Protein AF-A0A932MZW9-F1 (afdb_monomer_lite)

Structure (mmCIF, N/CA/C/O backbone):
data_AF-A0A932MZW9-F1
#
_entry.id   AF-A0A932MZW9-F1
#
loop_
_atom_site.group_PDB
_atom_site.id
_atom_site.type_symbol
_atom_site.label_atom_id
_atom_site.label_alt_id
_atom_site.label_comp_id
_atom_site.label_asym_id
_atom_site.label_entity_id
_atom_site.label_seq_id
_atom_site.pdbx_PDB_ins_code
_atom_site.Cartn_x
_atom_site.Cartn_y
_atom_site.Cartn_z
_atom_site.occupancy
_atom_site.B_iso_or_equiv
_atom_site.auth_seq_id
_atom_site.auth_comp_id
_atom_site.auth_asym_id
_atom_site.auth_atom_id
_atom_site.pdbx_PDB_model_num
ATOM 1 N N . MET A 1 1 ? -4.857 18.210 40.546 1.00 58.78 1 MET A N 1
ATOM 2 C CA . MET A 1 1 ? -5.238 16.961 39.865 1.00 58.78 1 MET A CA 1
ATOM 3 C C . MET A 1 1 ? -4.064 16.018 39.912 1.00 58.78 1 MET A C 1
ATOM 5 O O . MET A 1 1 ? -2.959 16.427 39.569 1.00 58.78 1 MET A O 1
ATOM 9 N N . SER A 1 2 ? -4.296 14.795 40.365 1.00 84.56 2 SER A N 1
ATOM 10 C CA . SER A 1 2 ? -3.308 13.723 40.266 1.00 84.56 2 SER A CA 1
ATOM 11 C C . SER A 1 2 ? -3.224 13.228 38.819 1.00 84.56 2 SER A C 1
ATOM 13 O O . SER A 1 2 ? -4.209 13.256 38.079 1.00 84.56 2 SER A O 1
ATOM 15 N N . THR A 1 3 ? -2.059 12.727 38.413 1.00 82.31 3 THR A N 1
ATOM 16 C CA . THR A 1 3 ? -1.872 12.026 37.131 1.00 82.31 3 THR A CA 1
ATOM 17 C C . THR A 1 3 ? -2.853 10.860 36.964 1.00 82.31 3 THR A C 1
ATOM 19 O O . THR A 1 3 ? -3.284 10.565 35.850 1.00 82.31 3 THR A O 1
ATOM 22 N N . ILE A 1 4 ? -3.277 10.250 38.074 1.00 88.19 4 ILE A N 1
ATOM 23 C CA . ILE A 1 4 ? -4.287 9.185 38.110 1.00 88.19 4 ILE A CA 1
ATOM 24 C C . ILE A 1 4 ? -5.663 9.711 37.680 1.00 88.19 4 ILE A C 1
ATOM 26 O O . ILE A 1 4 ? -6.333 9.089 36.862 1.00 88.19 4 ILE A O 1
ATOM 30 N N . GLU A 1 5 ? -6.069 10.882 38.173 1.00 84.44 5 GLU A N 1
ATOM 31 C CA . GLU A 1 5 ? -7.364 11.491 37.835 1.00 84.44 5 GLU A CA 1
ATOM 32 C C . GLU A 1 5 ? -7.419 11.903 36.360 1.00 84.44 5 GLU A C 1
ATOM 34 O O . GLU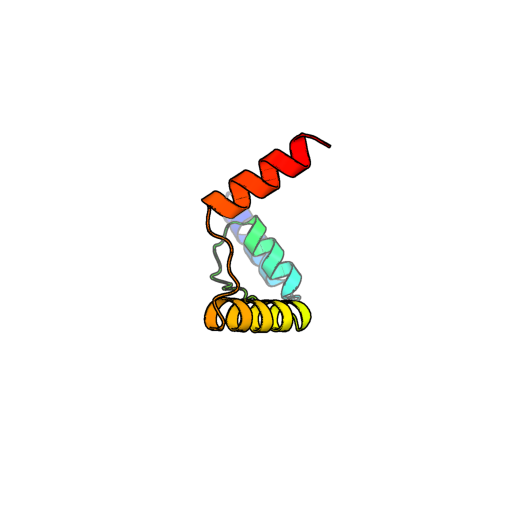 A 1 5 ? -8.432 11.706 35.689 1.00 84.44 5 GLU A O 1
ATOM 39 N N . LEU A 1 6 ? -6.306 12.430 35.837 1.00 84.31 6 LEU A N 1
ATOM 40 C CA . LEU A 1 6 ? -6.158 12.763 34.419 1.00 84.31 6 LEU A CA 1
ATOM 41 C C . LEU A 1 6 ? -6.291 11.522 33.532 1.00 84.31 6 LEU A C 1
ATOM 43 O O . LEU A 1 6 ? -7.030 11.553 32.547 1.00 84.31 6 LEU A O 1
ATOM 47 N N . LYS A 1 7 ? -5.639 10.417 33.912 1.00 85.00 7 LYS A N 1
ATOM 48 C CA . LYS A 1 7 ? -5.746 9.138 33.200 1.00 85.00 7 LYS A CA 1
ATOM 49 C C . LYS A 1 7 ? -7.181 8.610 33.201 1.00 85.00 7 LYS A C 1
ATOM 51 O O . LYS A 1 7 ? -7.681 8.217 32.151 1.00 85.00 7 LYS A O 1
ATOM 56 N N . GLN A 1 8 ? -7.854 8.636 34.352 1.00 89.19 8 GLN A N 1
ATOM 57 C CA . GLN A 1 8 ? -9.243 8.186 34.472 1.00 89.19 8 GLN A CA 1
ATOM 58 C C . GLN A 1 8 ? -10.166 8.990 33.550 1.00 89.19 8 GLN A C 1
ATOM 60 O O . GLN A 1 8 ? -10.970 8.420 32.816 1.00 89.19 8 GLN A O 1
ATOM 65 N N . ARG A 1 9 ? -10.000 10.319 33.543 1.00 87.50 9 ARG A N 1
ATOM 66 C CA . ARG A 1 9 ? -10.794 11.221 32.707 1.00 87.50 9 ARG A CA 1
ATOM 67 C C . ARG A 1 9 ? -10.570 10.958 31.222 1.00 87.50 9 ARG A C 1
ATOM 69 O O . ARG A 1 9 ? -11.544 10.926 30.481 1.00 87.50 9 ARG A O 1
ATOM 76 N N . LEU A 1 10 ? -9.323 10.746 30.799 1.00 85.50 10 LEU A N 1
ATOM 77 C CA . LEU A 1 10 ? -9.001 10.430 29.406 1.00 85.50 10 LEU A CA 1
ATOM 78 C C . LEU A 1 10 ? -9.685 9.133 28.950 1.00 85.50 10 LEU A C 1
ATOM 80 O O . LEU A 1 10 ? -10.319 9.121 27.900 1.00 85.50 10 LEU A O 1
ATOM 84 N N . ILE A 1 11 ? -9.634 8.076 29.768 1.00 87.44 11 ILE A N 1
ATOM 85 C CA . ILE A 1 11 ? -10.299 6.795 29.473 1.00 87.44 11 ILE A CA 1
ATOM 86 C C . ILE A 1 11 ? -11.809 6.991 29.313 1.00 87.44 11 ILE A C 1
ATOM 88 O O . ILE A 1 11 ? -12.386 6.519 28.337 1.00 87.44 11 ILE A O 1
ATOM 92 N N . THR A 1 12 ? -12.447 7.721 30.231 1.00 90.62 12 THR A N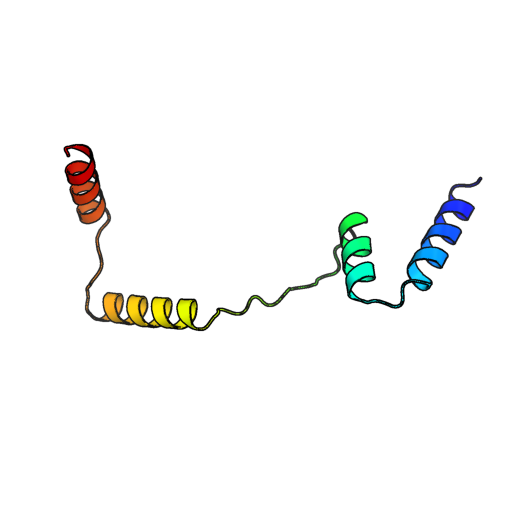 1
ATOM 93 C CA . THR A 1 12 ? -13.886 7.999 30.143 1.00 90.62 12 THR A CA 1
ATOM 94 C C . THR A 1 12 ? -14.239 8.785 28.882 1.00 90.62 12 THR A C 1
ATOM 96 O O . THR A 1 12 ? -15.251 8.493 28.262 1.00 90.62 12 THR A O 1
ATOM 99 N N . GLN A 1 13 ? -13.419 9.758 28.472 1.00 86.56 13 GLN A N 1
ATOM 100 C CA . GLN A 1 13 ? -13.664 10.509 27.235 1.00 86.56 13 GLN A CA 1
ATOM 101 C C . GLN A 1 13 ? -13.570 9.612 25.996 1.00 86.56 13 GLN A C 1
ATOM 103 O O . GLN A 1 13 ? -14.444 9.689 25.142 1.00 86.56 13 GLN A O 1
ATOM 108 N N . ILE A 1 14 ? -12.569 8.728 25.926 1.00 86.50 14 ILE A N 1
ATOM 109 C CA . ILE A 1 14 ? -12.410 7.782 24.810 1.00 86.50 14 ILE A CA 1
ATOM 110 C C . ILE A 1 14 ? -13.598 6.811 24.740 1.00 86.50 14 ILE A C 1
ATOM 112 O O . ILE A 1 14 ? -14.113 6.551 23.659 1.00 86.50 14 ILE A O 1
ATOM 116 N N . GLN A 1 15 ? -14.087 6.324 25.885 1.00 87.06 15 GLN A N 1
ATOM 117 C CA . GLN A 1 15 ? -15.242 5.414 25.951 1.00 87.06 15 GLN A CA 1
ATOM 118 C C . GLN A 1 15 ? -16.565 6.041 25.488 1.00 87.06 15 GLN A C 1
ATOM 120 O O . GLN A 1 15 ? -17.489 5.308 25.146 1.00 87.06 15 GLN A O 1
ATOM 125 N N . LEU A 1 16 ? -16.672 7.371 25.488 1.00 90.62 16 LEU A N 1
ATOM 126 C CA . LEU A 1 16 ? -17.856 8.093 25.010 1.00 90.62 16 LEU A CA 1
ATOM 127 C C . LEU A 1 16 ? -17.843 8.315 23.488 1.00 90.62 16 LEU A C 1
ATOM 129 O O . LEU A 1 16 ? -18.821 8.820 22.937 1.00 90.62 16 LEU A O 1
ATOM 133 N N . ILE A 1 17 ? -16.750 7.971 22.800 1.00 88.56 17 ILE A N 1
ATOM 134 C CA . ILE A 1 17 ? -16.640 8.096 21.346 1.00 88.56 17 ILE A CA 1
ATOM 135 C C . ILE A 1 17 ? -17.303 6.875 20.702 1.00 88.56 17 ILE A C 1
ATOM 137 O O . ILE A 1 17 ? -16.738 5.787 20.669 1.00 88.56 17 ILE A O 1
ATOM 141 N N . GLU A 1 18 ? -18.509 7.061 20.169 1.00 84.69 18 GLU A N 1
ATOM 142 C CA . GLU A 1 18 ? -19.264 5.988 19.501 1.00 84.69 18 GLU A CA 1
ATOM 143 C C . GLU A 1 18 ? -18.876 5.800 18.028 1.00 84.69 18 GLU A C 1
ATOM 145 O O . GLU A 1 18 ? -19.107 4.737 17.450 1.00 84.69 18 GLU A O 1
ATOM 150 N N . LYS A 1 19 ? -18.301 6.830 17.395 1.00 88.00 19 LYS A N 1
ATOM 151 C CA . LYS A 1 19 ? -17.928 6.765 15.982 1.00 88.00 19 LYS A CA 1
ATOM 152 C C . LYS A 1 19 ? -16.514 6.213 15.801 1.00 88.00 19 LYS A C 1
ATOM 154 O O . LYS A 1 19 ? -15.551 6.746 16.349 1.00 88.00 19 LYS A O 1
ATOM 159 N N . VAL A 1 20 ? -16.411 5.157 14.998 1.00 82.69 20 VAL A N 1
ATOM 160 C CA . VAL A 1 20 ? -15.167 4.409 14.760 1.00 82.69 20 VAL A CA 1
ATOM 161 C C . VAL A 1 20 ? -14.089 5.264 14.084 1.00 82.69 20 VAL A C 1
ATOM 163 O O . VAL A 1 20 ? -12.926 5.152 14.446 1.00 82.69 20 VAL A O 1
ATOM 166 N N . ASP A 1 21 ? -14.467 6.158 13.170 1.00 81.56 21 ASP A N 1
ATOM 167 C CA . ASP A 1 21 ? -13.560 7.092 12.485 1.00 81.56 21 ASP A CA 1
ATOM 168 C C . ASP A 1 21 ? -12.853 8.045 13.464 1.00 81.56 21 ASP A C 1
ATOM 170 O O . ASP A 1 21 ? -11.632 8.190 13.430 1.00 81.56 21 ASP A O 1
ATOM 174 N N . ILE A 1 22 ? -13.607 8.627 14.400 1.00 85.12 22 ILE A N 1
ATOM 175 C CA . ILE A 1 22 ? -13.068 9.511 15.442 1.00 85.12 22 ILE A CA 1
ATOM 176 C C . ILE A 1 22 ? -12.165 8.725 16.401 1.00 85.12 22 ILE A C 1
ATOM 178 O O . ILE A 1 22 ? -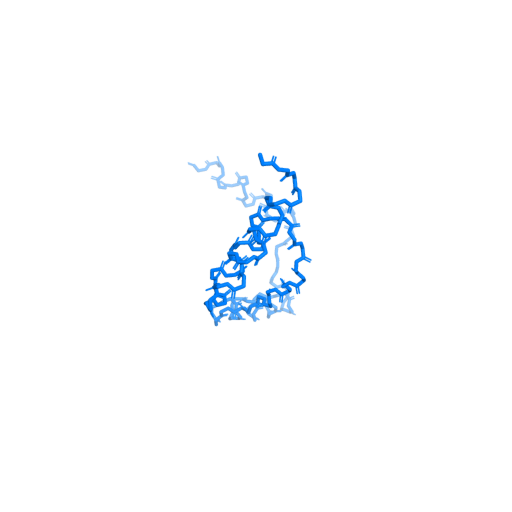11.136 9.234 16.843 1.00 85.12 22 ILE A O 1
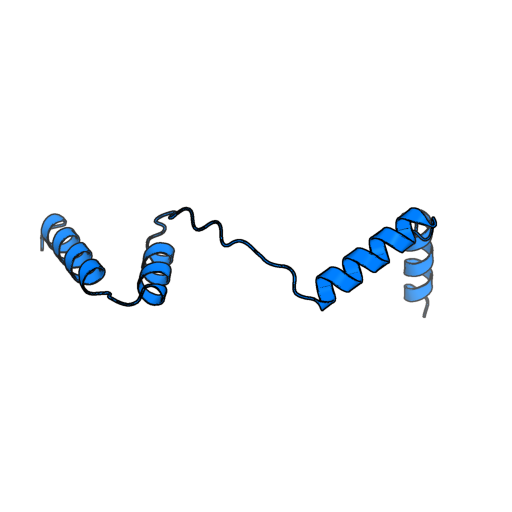ATOM 182 N N . LEU A 1 23 ? -12.524 7.481 16.725 1.00 83.94 23 LEU A N 1
ATOM 183 C CA . LEU A 1 23 ? -11.700 6.627 17.580 1.00 83.94 23 LEU A CA 1
ATOM 184 C C . LEU A 1 23 ? -10.370 6.250 16.901 1.00 83.94 23 LEU A C 1
ATOM 186 O O . LEU A 1 23 ? -9.337 6.208 17.571 1.00 83.94 23 LEU A O 1
ATOM 190 N N . GLU A 1 24 ? -10.378 6.031 15.584 1.00 78.94 24 GLU A N 1
ATOM 191 C CA . GLU A 1 24 ? -9.181 5.777 14.768 1.00 78.94 24 GLU A CA 1
ATOM 192 C C . GLU A 1 24 ? -8.252 7.007 14.764 1.00 78.94 24 GLU A C 1
ATOM 194 O O . GLU A 1 24 ? -7.048 6.883 14.993 1.00 78.94 24 GLU A O 1
ATOM 199 N N . ASP A 1 25 ? -8.809 8.213 14.599 1.00 80.00 25 ASP A N 1
ATOM 200 C CA . ASP A 1 25 ? -8.065 9.480 14.678 1.00 80.00 25 ASP A CA 1
ATOM 201 C C . ASP A 1 25 ? -7.447 9.726 16.059 1.00 80.00 25 ASP A C 1
ATOM 203 O O . ASP A 1 25 ? -6.279 10.110 16.166 1.00 80.00 25 ASP A O 1
ATOM 207 N N . VAL A 1 26 ? -8.211 9.487 17.127 1.00 83.75 26 VAL A N 1
ATOM 208 C CA . VAL A 1 26 ? -7.723 9.638 18.505 1.00 83.75 26 VAL A CA 1
ATOM 209 C C . VAL A 1 26 ? -6.632 8.611 18.804 1.00 83.75 26 VAL A C 1
ATOM 211 O O . VAL A 1 26 ? -5.631 8.958 19.426 1.00 83.75 26 VAL A O 1
ATOM 214 N N . SER A 1 27 ? -6.773 7.375 18.323 1.00 78.00 27 SER A N 1
ATOM 215 C CA . SER A 1 27 ? -5.745 6.334 18.466 1.00 78.00 27 SER A CA 1
ATOM 216 C C . SER A 1 27 ? -4.444 6.708 17.751 1.00 78.00 27 SER A C 1
ATOM 218 O O . SER A 1 27 ? -3.375 6.594 18.352 1.00 78.00 27 SER A O 1
ATOM 220 N N . ARG A 1 28 ? -4.535 7.246 16.523 1.00 79.19 28 ARG A N 1
ATOM 221 C CA . ARG A 1 28 ? -3.386 7.789 15.777 1.00 79.19 28 ARG A CA 1
ATOM 222 C C . ARG A 1 28 ? -2.688 8.921 16.527 1.00 79.19 28 ARG A C 1
ATOM 224 O O . ARG A 1 28 ? -1.466 8.926 16.619 1.00 79.19 28 ARG A O 1
ATOM 231 N N . LEU A 1 29 ? -3.456 9.872 17.064 1.00 82.25 29 LEU A N 1
ATOM 232 C CA . LEU A 1 29 ? -2.919 11.015 17.813 1.00 82.25 29 LEU A CA 1
ATOM 233 C C . LEU A 1 29 ? -2.198 10.581 19.095 1.00 82.25 29 LEU A C 1
ATOM 235 O O . LEU A 1 29 ? -1.255 11.237 19.529 1.00 82.25 29 LEU A O 1
ATOM 239 N N . LEU A 1 30 ? -2.663 9.495 19.711 1.00 81.75 30 LEU A N 1
ATOM 240 C CA . LEU A 1 30 ? -2.080 8.935 20.926 1.00 81.75 30 LEU A CA 1
ATOM 241 C C . LEU A 1 30 ? -0.913 7.976 20.648 1.00 81.75 30 LEU A C 1
ATOM 243 O O . LEU A 1 30 ? -0.434 7.359 21.598 1.00 81.75 30 LEU A O 1
ATOM 247 N N . GLU A 1 31 ? -0.480 7.842 19.386 1.00 70.12 31 GLU A N 1
ATOM 248 C CA . GLU A 1 31 ? 0.579 6.918 18.943 1.00 70.12 31 GLU A CA 1
ATOM 249 C C . GLU A 1 31 ? 0.363 5.483 19.457 1.00 70.12 31 GLU A C 1
ATOM 251 O O . GLU A 1 31 ? 1.297 4.704 19.646 1.00 70.12 31 GLU A O 1
ATOM 256 N N . VAL A 1 32 ? -0.897 5.121 19.715 1.00 68.12 32 VAL A N 1
ATOM 257 C CA . VAL A 1 32 ? -1.259 3.747 20.022 1.00 68.12 32 VAL A CA 1
ATOM 258 C C . VAL A 1 32 ? -1.273 3.057 18.674 1.00 68.12 32 VAL A C 1
ATOM 260 O O . VAL A 1 32 ? -2.240 3.203 17.928 1.00 68.12 32 VAL A O 1
ATOM 263 N N . ASP A 1 33 ? -0.181 2.360 18.354 1.00 53.19 33 ASP A N 1
ATOM 264 C CA . ASP A 1 33 ? -0.075 1.486 17.185 1.00 53.19 33 ASP A CA 1
ATOM 265 C C . ASP A 1 33 ? -1.139 0.384 17.288 1.00 53.19 33 ASP A C 1
ATOM 267 O O . ASP A 1 33 ? -0.894 -0.748 17.714 1.00 53.19 33 ASP A O 1
ATOM 271 N N . LEU A 1 34 ? -2.371 0.727 16.926 1.00 56.56 34 LEU A N 1
ATOM 272 C CA . LEU A 1 34 ? -3.364 -0.243 16.532 1.00 56.56 34 LEU A CA 1
ATOM 273 C C . LEU A 1 34 ? -2.889 -0.766 15.176 1.00 56.56 34 LEU A C 1
ATOM 275 O O . LEU A 1 34 ? -2.641 0.042 14.278 1.00 56.56 34 LEU A O 1
ATOM 279 N N . PRO A 1 35 ? -2.710 -2.086 15.007 1.00 53.56 35 PRO A N 1
ATOM 280 C CA . PRO A 1 35 ? -2.338 -2.663 13.728 1.00 53.56 35 PRO A CA 1
ATOM 281 C C . PRO A 1 35 ? -3.531 -2.584 12.769 1.00 53.56 35 PRO A C 1
ATOM 283 O O . PRO A 1 35 ? -4.115 -3.595 12.389 1.00 53.56 35 PRO A O 1
ATOM 286 N N . ASP A 1 36 ? -3.878 -1.376 12.342 1.00 55.16 36 ASP A N 1
ATOM 287 C CA . ASP A 1 36 ? -4.689 -1.152 11.164 1.00 55.16 36 ASP A CA 1
ATOM 288 C C . ASP A 1 36 ? -3.757 -1.315 9.967 1.00 55.16 36 ASP A C 1
ATOM 290 O O . ASP A 1 36 ? -3.249 -0.355 9.383 1.00 55.16 36 ASP A O 1
ATOM 294 N N . GLN A 1 37 ? -3.517 -2.572 9.579 1.00 57.00 37 GLN A N 1
ATOM 295 C CA . GLN A 1 37 ? -3.129 -2.867 8.204 1.00 57.00 37 GLN A CA 1
ATOM 296 C C . GLN A 1 37 ? -4.293 -2.428 7.315 1.00 57.00 37 GLN A C 1
ATOM 298 O O . GLN A 1 37 ? -5.176 -3.210 6.965 1.00 57.00 37 GLN A O 1
ATOM 303 N N . LYS A 1 38 ? -4.318 -1.140 6.975 1.00 62.12 38 LYS A N 1
ATOM 304 C CA . LYS A 1 38 ? -5.248 -0.581 6.007 1.00 62.12 38 LYS A CA 1
ATOM 305 C C . LYS A 1 38 ? -4.913 -1.246 4.677 1.00 62.12 38 LYS A C 1
ATOM 307 O O . LYS A 1 38 ? -3.915 -0.914 4.042 1.00 62.12 38 LYS A O 1
ATOM 312 N N . ILE A 1 39 ? -5.690 -2.266 4.314 1.00 72.38 39 ILE A N 1
ATOM 313 C CA . ILE A 1 39 ? -5.499 -3.007 3.069 1.00 72.38 39 ILE A CA 1
ATOM 314 C C . ILE A 1 39 ? -5.716 -2.012 1.932 1.00 72.38 39 ILE A C 1
ATOM 316 O O . ILE A 1 39 ? -6.827 -1.525 1.719 1.00 72.38 39 ILE A O 1
ATOM 320 N N . LEU A 1 40 ? -4.635 -1.669 1.237 1.00 82.00 40 LEU A N 1
ATOM 321 C CA . LEU A 1 40 ? -4.684 -0.789 0.081 1.00 82.00 40 LEU A CA 1
ATOM 322 C C . LEU A 1 40 ? -5.172 -1.596 -1.119 1.00 82.00 40 LEU A C 1
ATOM 324 O O . LEU A 1 40 ? -4.556 -2.588 -1.510 1.00 82.00 40 LEU A O 1
ATOM 328 N N . TYR A 1 41 ? -6.281 -1.157 -1.706 1.00 86.44 41 TYR A N 1
ATOM 329 C CA . TYR A 1 41 ? -6.804 -1.723 -2.940 1.00 86.44 41 TYR A CA 1
ATOM 330 C C . TYR A 1 41 ? -6.403 -0.841 -4.113 1.00 86.44 41 TYR A C 1
ATOM 332 O O . TYR A 1 41 ? -6.522 0.382 -4.053 1.00 86.44 41 TYR A O 1
ATOM 340 N N . LEU A 1 42 ? -5.964 -1.478 -5.194 1.00 91.44 42 LEU A N 1
ATOM 341 C CA . LEU A 1 42 ? -5.761 -0.795 -6.463 1.00 91.44 42 LEU A CA 1
ATOM 342 C C . LEU A 1 42 ? -7.120 -0.413 -7.054 1.00 91.44 42 LEU A C 1
ATOM 344 O O . LEU A 1 42 ? -8.053 -1.227 -7.049 1.00 91.44 42 LEU A O 1
ATOM 348 N N . ASN A 1 43 ? -7.217 0.797 -7.595 1.00 93.69 43 ASN A N 1
ATOM 349 C CA . ASN A 1 43 ? -8.358 1.184 -8.419 1.00 93.69 43 ASN A CA 1
ATOM 350 C C . ASN A 1 43 ? -8.276 0.499 -9.801 1.00 93.69 43 ASN A C 1
ATOM 352 O O . ASN A 1 43 ? -7.290 -0.167 -10.132 1.00 93.69 43 ASN A O 1
ATOM 356 N N . ASP A 1 44 ? -9.331 0.610 -10.603 1.00 95.50 44 ASP A N 1
ATOM 357 C CA . ASP A 1 44 ? -9.400 -0.123 -11.872 1.00 95.50 44 ASP A CA 1
ATOM 358 C C . ASP A 1 44 ? -8.414 0.407 -12.923 1.00 95.50 44 ASP A C 1
ATOM 360 O O . ASP A 1 44 ? -7.831 -0.385 -13.661 1.00 95.50 44 ASP A O 1
ATOM 364 N N . GLU A 1 45 ? -8.135 1.711 -12.913 1.00 96.00 45 GLU A N 1
ATOM 365 C CA . GLU A 1 45 ? -7.111 2.336 -13.758 1.00 96.00 45 GLU A CA 1
ATOM 366 C C . GLU A 1 45 ? -5.714 1.773 -13.452 1.00 96.00 45 GLU A C 1
ATOM 368 O O . GLU A 1 45 ? -4.997 1.325 -14.344 1.00 96.00 45 GLU A O 1
ATOM 373 N N . GLN A 1 46 ? -5.350 1.684 -12.174 1.00 95.00 46 GLN A N 1
ATOM 374 C CA . GLN A 1 46 ? -4.080 1.119 -11.723 1.00 95.00 46 GLN A CA 1
ATOM 375 C C . GLN A 1 46 ? -3.949 -0.356 -12.108 1.00 95.00 46 GLN A C 1
ATOM 377 O O . GLN A 1 46 ? -2.884 -0.786 -12.551 1.00 95.00 46 GLN A O 1
ATOM 382 N N . LYS A 1 47 ? -5.022 -1.147 -11.974 1.00 96.50 47 LYS A N 1
ATOM 383 C CA . LYS A 1 47 ? -5.018 -2.553 -12.413 1.00 96.50 47 LYS A CA 1
ATOM 384 C C . LYS A 1 47 ? -4.802 -2.667 -13.920 1.00 96.50 47 LYS A C 1
ATOM 386 O O . LYS A 1 47 ? -4.060 -3.551 -14.348 1.00 96.50 47 LYS A O 1
ATOM 391 N N . GLN A 1 48 ? -5.427 -1.791 -14.706 1.00 96.31 48 GLN A N 1
ATOM 392 C CA . GLN A 1 48 ? -5.274 -1.769 -16.157 1.00 96.31 48 GLN A CA 1
ATOM 393 C C . GLN A 1 48 ? -3.834 -1.428 -16.558 1.00 96.31 48 GLN A C 1
ATOM 395 O O . GLN A 1 48 ? -3.231 -2.190 -17.312 1.00 96.31 48 GLN A O 1
ATOM 400 N N . ILE A 1 49 ? -3.257 -0.369 -15.981 1.00 95.06 49 ILE A N 1
ATOM 401 C CA . ILE A 1 49 ? -1.864 0.039 -16.226 1.00 95.06 49 ILE A CA 1
ATOM 402 C C . ILE A 1 49 ? -0.895 -1.097 -15.868 1.00 95.06 49 ILE A C 1
ATOM 404 O O . ILE A 1 49 ? 0.000 -1.427 -16.641 1.00 95.06 49 ILE A O 1
ATOM 408 N N . ILE A 1 50 ? -1.098 -1.759 -14.724 1.00 95.00 50 ILE A N 1
ATOM 409 C CA . ILE A 1 50 ? -0.265 -2.900 -14.312 1.00 95.00 50 ILE A CA 1
ATOM 410 C C . ILE A 1 50 ? -0.404 -4.074 -15.288 1.00 95.00 50 ILE A C 1
ATOM 412 O O . ILE A 1 50 ? 0.585 -4.747 -15.582 1.00 95.00 50 ILE A O 1
ATOM 416 N N . SER A 1 51 ? -1.613 -4.349 -15.781 1.00 94.94 51 SER A N 1
ATOM 417 C CA . SER A 1 51 ? -1.841 -5.414 -16.762 1.00 94.94 51 SER A CA 1
ATOM 418 C C . SER A 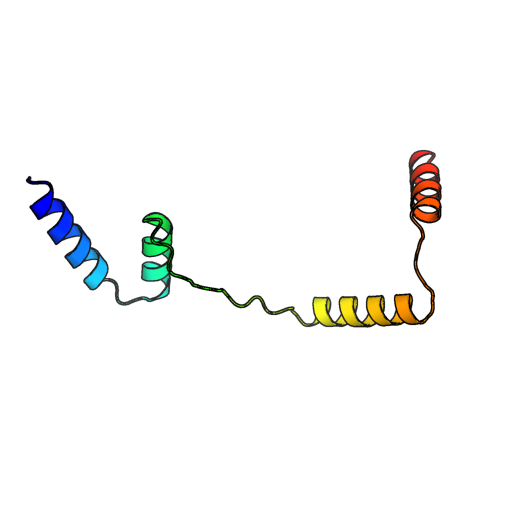1 51 ? -1.113 -5.132 -18.075 1.00 94.94 51 SER A C 1
ATOM 420 O O . SER A 1 51 ? -0.502 -6.039 -18.640 1.00 94.94 51 SER A O 1
ATOM 422 N N . GLU A 1 52 ? -1.159 -3.890 -18.547 1.00 94.44 52 GLU A N 1
ATOM 423 C CA . GLU A 1 52 ? -0.468 -3.460 -19.760 1.00 94.44 52 GLU A CA 1
ATOM 424 C C . GLU A 1 52 ? 1.052 -3.538 -19.597 1.00 94.44 52 GLU A C 1
ATOM 426 O O . GLU A 1 52 ? 1.716 -4.189 -20.402 1.00 94.44 52 GLU A O 1
ATOM 431 N N . ALA A 1 53 ? 1.597 -2.987 -18.510 1.00 92.75 53 ALA A N 1
ATOM 432 C CA . ALA A 1 53 ? 3.030 -3.041 -18.224 1.00 92.75 53 ALA A CA 1
ATOM 433 C C . ALA A 1 53 ? 3.548 -4.491 -18.156 1.00 92.75 53 ALA A C 1
ATOM 435 O O . ALA A 1 53 ? 4.610 -4.815 -18.686 1.00 92.75 53 ALA A O 1
ATOM 436 N N . ARG A 1 54 ? 2.774 -5.409 -17.559 1.00 94.00 54 ARG A N 1
ATOM 437 C CA . ARG A 1 54 ? 3.111 -6.843 -17.544 1.00 94.00 54 ARG A CA 1
ATOM 438 C C . ARG A 1 54 ? 3.134 -7.451 -18.946 1.00 94.00 54 ARG A C 1
ATOM 440 O O . ARG A 1 54 ? 4.015 -8.261 -19.234 1.00 94.00 54 ARG A O 1
ATOM 447 N N . ALA A 1 55 ? 2.189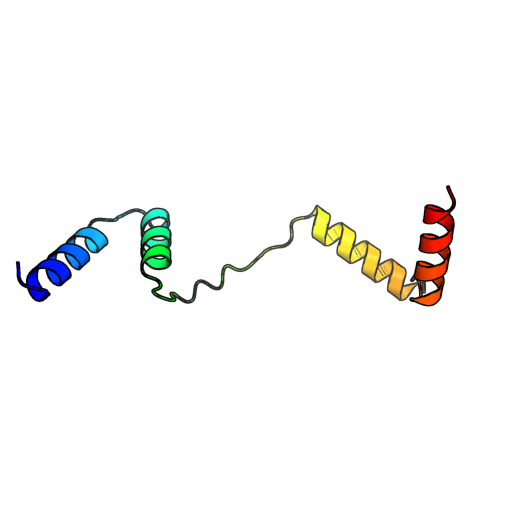 -7.074 -19.807 1.00 94.50 55 ALA A N 1
ATOM 448 C CA . ALA A 1 55 ? 2.156 -7.530 -21.192 1.00 94.50 55 ALA A CA 1
ATOM 449 C C . ALA A 1 55 ? 3.360 -6.995 -21.985 1.00 94.50 55 ALA A C 1
ATOM 451 O O . ALA A 1 55 ? 4.026 -7.779 -22.660 1.00 94.50 55 ALA A O 1
ATOM 452 N N . GLN A 1 56 ? 3.693 -5.713 -21.831 1.00 92.50 56 GLN A N 1
ATOM 453 C CA . GLN A 1 56 ? 4.854 -5.077 -22.459 1.00 92.50 56 GLN A CA 1
ATOM 454 C C . GLN A 1 56 ? 6.159 -5.797 -22.084 1.00 92.50 56 GLN A C 1
ATOM 456 O O . GLN A 1 56 ? 6.886 -6.244 -22.970 1.00 92.50 56 GLN A O 1
ATOM 461 N N . ILE A 1 57 ? 6.386 -6.056 -20.790 1.00 90.31 57 ILE A N 1
ATOM 462 C CA . ILE A 1 57 ? 7.558 -6.815 -20.317 1.00 90.31 57 ILE A CA 1
ATOM 463 C C . ILE A 1 57 ? 7.607 -8.211 -20.951 1.00 90.31 57 ILE A C 1
ATOM 465 O O . ILE A 1 57 ? 8.657 -8.638 -21.428 1.00 90.31 57 ILE A O 1
ATOM 469 N N . SER A 1 58 ? 6.474 -8.924 -21.001 1.00 90.88 58 SER A N 1
ATOM 470 C CA . SER A 1 58 ? 6.420 -10.269 -21.598 1.00 90.88 58 SER A CA 1
ATOM 471 C C . SER A 1 58 ? 6.719 -10.284 -23.101 1.00 90.88 58 SER A C 1
ATOM 473 O O . SER A 1 58 ? 7.211 -11.282 -23.622 1.00 90.88 58 SER A O 1
ATOM 475 N N . GLN A 1 59 ? 6.440 -9.177 -23.788 1.00 92.44 59 GLN A N 1
ATOM 476 C CA . GLN A 1 59 ? 6.686 -8.990 -25.216 1.00 92.44 59 GLN A CA 1
ATOM 477 C C . GLN A 1 59 ? 8.091 -8.441 -25.505 1.00 92.44 59 GLN A C 1
ATOM 479 O O . GLN A 1 59 ? 8.434 -8.245 -26.668 1.00 92.44 59 GLN A O 1
ATOM 484 N N . GLY A 1 60 ? 8.909 -8.202 -24.473 1.00 88.50 60 GLY A N 1
ATOM 485 C CA . GLY A 1 60 ? 10.228 -7.585 -24.617 1.00 88.50 60 GLY A CA 1
ATOM 486 C C . GLY A 1 60 ? 10.175 -6.078 -24.877 1.00 88.50 60 GLY A C 1
ATOM 487 O O . GLY A 1 60 ? 11.182 -5.494 -25.257 1.00 88.50 60 GLY A O 1
ATOM 488 N N . ILE A 1 61 ? 9.016 -5.448 -24.672 1.00 88.38 61 ILE A N 1
ATOM 489 C CA . ILE A 1 61 ? 8.825 -4.001 -24.763 1.00 88.38 61 ILE A CA 1
ATOM 490 C C . ILE A 1 61 ? 9.189 -3.421 -23.396 1.00 88.38 61 ILE A C 1
ATOM 492 O O . ILE A 1 61 ? 8.345 -3.239 -22.521 1.00 88.38 61 ILE A O 1
ATOM 496 N N . PHE A 1 62 ? 10.480 -3.210 -23.188 1.00 86.44 62 PHE A N 1
ATOM 497 C CA . PHE A 1 62 ? 11.022 -2.536 -22.019 1.00 86.44 62 PHE A CA 1
ATOM 498 C C . PHE A 1 62 ? 12.194 -1.668 -22.459 1.00 86.44 62 PHE A C 1
ATOM 500 O O . PHE A 1 62 ? 12.829 -1.942 -23.474 1.00 86.44 62 PHE A O 1
ATOM 507 N N . PHE A 1 63 ? 12.482 -0.640 -21.674 1.00 87.25 63 PHE A N 1
ATOM 508 C CA . PHE A 1 63 ? 13.675 0.170 -21.858 1.00 87.25 63 PHE A CA 1
ATOM 509 C C . PHE A 1 63 ? 14.759 -0.333 -20.911 1.00 87.25 63 PHE A C 1
ATOM 511 O O . PHE A 1 63 ? 14.483 -0.631 -19.742 1.00 87.25 63 PHE A O 1
ATOM 518 N N . SER A 1 64 ? 15.983 -0.463 -21.410 1.00 88.50 64 SER A N 1
ATOM 519 C CA . SER A 1 64 ? 17.146 -0.611 -20.542 1.00 88.50 64 SER A CA 1
ATOM 520 C C . SER A 1 64 ? 17.499 0.738 -19.914 1.00 88.50 64 SER A C 1
ATOM 522 O O . SER A 1 64 ? 17.061 1.790 -20.377 1.00 88.50 64 SER A O 1
ATOM 524 N N . ASN A 1 65 ? 18.314 0.723 -18.858 1.00 86.25 65 ASN A N 1
ATOM 525 C CA . ASN A 1 65 ? 18.813 1.970 -18.275 1.00 86.25 65 ASN A CA 1
ATOM 526 C C . ASN A 1 65 ? 19.538 2.842 -19.311 1.00 86.25 65 ASN A C 1
ATOM 528 O O . ASN A 1 65 ? 19.399 4.057 -19.267 1.00 86.25 65 ASN A O 1
ATOM 532 N N . GLU A 1 66 ? 20.278 2.221 -20.232 1.00 88.19 66 GLU A N 1
ATOM 533 C CA . GLU A 1 66 ? 21.025 2.918 -21.282 1.00 88.19 66 GLU A CA 1
ATOM 534 C C . GLU A 1 66 ? 20.071 3.601 -22.272 1.00 88.19 66 GLU A C 1
ATOM 536 O O . GLU A 1 66 ? 20.282 4.760 -22.620 1.00 88.19 66 GLU A O 1
ATOM 541 N N . ASP A 1 67 ? 18.976 2.931 -22.650 1.00 86.94 67 ASP A N 1
ATOM 542 C CA . ASP A 1 67 ? 17.952 3.514 -23.531 1.00 86.94 67 ASP A CA 1
ATOM 543 C C . ASP A 1 67 ? 17.280 4.731 -22.876 1.00 86.94 67 ASP A C 1
ATOM 545 O O . ASP A 1 67 ? 17.082 5.760 -23.517 1.00 86.94 67 ASP A O 1
ATOM 549 N N . VAL A 1 68 ? 16.971 4.637 -21.577 1.00 89.12 68 VAL A N 1
ATOM 550 C CA . VAL A 1 68 ? 16.355 5.742 -20.823 1.00 89.12 68 VAL A CA 1
ATOM 551 C C . VAL A 1 68 ? 17.314 6.926 -20.683 1.00 89.12 68 VAL A C 1
ATOM 553 O O . VAL A 1 68 ? 16.881 8.077 -20.748 1.00 89.12 68 VAL A O 1
ATOM 556 N N . GLU A 1 69 ? 18.606 6.671 -20.480 1.00 89.25 69 GLU A N 1
ATOM 557 C CA . GLU A 1 69 ? 19.620 7.721 -20.345 1.00 89.25 69 GLU A CA 1
ATOM 558 C C . GLU A 1 69 ? 19.797 8.501 -21.656 1.00 89.25 69 GLU A C 1
ATOM 560 O O . GLU A 1 69 ? 19.827 9.733 -21.631 1.00 89.25 69 GLU A O 1
ATOM 565 N N . ILE A 1 70 ? 19.797 7.804 -22.799 1.00 90.56 70 ILE A N 1
ATOM 566 C CA . ILE A 1 70 ? 19.849 8.421 -24.133 1.00 90.56 70 ILE A CA 1
ATOM 567 C C . ILE A 1 70 ? 18.608 9.286 -24.388 1.00 90.56 70 ILE A C 1
ATOM 569 O O . ILE A 1 70 ? 18.758 10.465 -24.713 1.00 90.56 70 ILE A O 1
ATOM 573 N N . ASP A 1 71 ? 17.401 8.753 -24.176 1.00 89.12 71 ASP A N 1
ATOM 574 C CA . ASP A 1 71 ? 16.147 9.506 -24.357 1.00 89.12 71 ASP A CA 1
ATOM 575 C C . ASP A 1 71 ? 16.107 10.762 -23.470 1.00 89.12 71 ASP A C 1
ATOM 577 O O . ASP A 1 71 ? 15.683 11.841 -23.893 1.00 89.12 71 ASP A O 1
ATOM 581 N N . THR A 1 72 ? 16.587 10.640 -22.229 1.00 88.31 72 THR A N 1
ATOM 582 C CA . THR A 1 72 ? 16.629 11.757 -21.277 1.00 88.31 72 THR A CA 1
ATOM 583 C C . THR A 1 72 ? 17.617 12.835 -21.727 1.00 88.31 72 THR A C 1
ATOM 585 O O . THR A 1 72 ? 17.326 14.028 -21.620 1.00 88.31 72 THR A O 1
ATOM 588 N N . GLU A 1 73 ? 18.783 12.441 -22.243 1.00 90.81 73 GLU A N 1
ATOM 589 C CA . GLU A 1 73 ? 19.744 13.378 -22.824 1.00 90.81 73 GLU A CA 1
ATOM 590 C C . GLU A 1 73 ? 19.209 14.084 -24.073 1.00 90.81 73 GLU A C 1
ATOM 592 O O . GLU A 1 73 ? 19.543 15.251 -24.292 1.00 90.81 73 GLU A O 1
ATOM 597 N N . GLU A 1 74 ? 18.435 13.391 -24.910 1.00 88.00 74 GLU A N 1
ATOM 598 C CA . GLU A 1 74 ? 17.809 13.979 -26.096 1.00 88.00 74 GLU A CA 1
ATOM 599 C C . GLU A 1 74 ? 16.750 15.014 -25.707 1.00 88.00 74 GLU A C 1
ATOM 601 O O . GLU A 1 74 ? 16.791 16.134 -26.214 1.00 88.00 74 GLU A O 1
ATOM 606 N N . TRP A 1 75 ? 15.897 14.707 -24.728 1.00 91.69 75 TRP A N 1
ATOM 607 C CA . TRP A 1 75 ? 14.925 15.658 -24.173 1.00 91.69 75 TRP A CA 1
ATOM 608 C C . TRP A 1 75 ? 15.566 16.924 -23.598 1.00 91.69 75 TRP A C 1
ATOM 610 O O . TRP A 1 75 ? 15.015 18.011 -23.726 1.00 91.69 75 TRP A O 1
ATOM 620 N N . LEU A 1 76 ? 16.729 16.807 -22.954 1.00 87.75 76 LEU A N 1
ATOM 621 C CA . LEU A 1 76 ? 17.435 17.951 -22.362 1.00 87.75 76 LEU A CA 1
ATOM 622 C C . LEU A 1 76 ? 18.108 18.869 -23.397 1.00 87.75 76 LEU A C 1
ATOM 624 O O . LEU A 1 76 ? 18.575 19.950 -23.029 1.00 87.75 76 LEU A O 1
ATOM 628 N N . LYS A 1 77 ? 18.218 18.431 -24.657 1.00 89.25 77 LYS A N 1
ATOM 629 C CA . LYS A 1 77 ? 18.811 19.201 -25.762 1.00 89.25 77 LYS A CA 1
ATOM 630 C C . LYS A 1 77 ? 17.761 19.966 -26.585 1.00 89.25 77 LYS A C 1
ATOM 632 O O . LYS A 1 77 ? 18.170 20.756 -27.440 1.00 89.25 77 LYS A O 1
ATOM 637 N N . GLU A 1 78 ? 16.465 19.752 -26.333 1.00 65.12 78 GLU A N 1
ATOM 638 C CA . GLU A 1 78 ? 15.350 20.574 -26.846 1.00 65.12 78 GLU A CA 1
ATOM 639 C C . GLU A 1 78 ? 15.156 21.866 -26.032 1.00 65.12 78 GLU A C 1
ATOM 641 O O . GLU A 1 78 ? 14.888 22.914 -26.669 1.00 65.12 78 GLU A O 1
#

Radius of gyration: 25.76 Å; chains: 1; bounding box: 40×31×67 Å

Foldseek 3Di:
DDPVVVVVVVVVVLVPDPDPVVNVVVCVVVVVPPVPPVPDDDDPVRVVVVVVVVVCVVVVNDDDPVRVVVVVVVVVVD

Sequence (78 aa):
MSTIELKQRLITQIQLIEKVDILEDVSRLLEVDLPDQKILYLNDEQKQIISEARAQISQGIFFSNEDVEIDTEEWLKE

pLDDT: mean 84.41, std 10.64, range [53.19, 96.5]

Secondary structure (DSSP, 8-state):
--HHHHHHHHHHHHHT---HHHHHHHHHHTT--------PPPPHHHHHHHHHHHHHHHTT----HHHHHHHHHHHTT-